Protein AF-A0A932SCD5-F1 (afdb_monomer_lite)

pLDDT: mean 91.84, std 8.93, range [51.0, 98.75]

Sequence (126 aa):
MSGNLYHDQTLFQAPNSKLPSDFTIAYNSLDTYTGPLGKGWTHTYNINITKESNNSLTLMKQDGKRVGFTSSGAAYYSDVKTGEHSTIIKNTDSTYTLTAKDGTVYTFNTKGKLTSIKDRNNNTTT

Structure (mmCIF, N/CA/C/O backbone):
data_AF-A0A932SCD5-F1
#
_entry.id   AF-A0A932SCD5-F1
#
loop_
_atom_site.group_PDB
_atom_site.id
_atom_site.type_symbol
_atom_site.label_atom_id
_atom_site.label_alt_id
_atom_site.label_comp_id
_atom_site.label_asym_id
_atom_site.label_entity_id
_atom_site.label_seq_id
_atom_site.pdbx_PDB_ins_code
_atom_site.Cartn_x
_atom_site.Cartn_y
_atom_site.Cartn_z
_atom_site.occupancy
_atom_site.B_iso_or_equiv
_atom_site.auth_seq_id
_atom_site.auth_comp_id
_atom_site.auth_asym_id
_atom_site.auth_atom_id
_atom_site.pdbx_PDB_model_num
ATOM 1 N N . MET A 1 1 ? 23.040 16.331 -11.872 1.00 51.00 1 MET A N 1
ATOM 2 C CA . MET A 1 1 ? 22.436 15.072 -12.366 1.00 51.00 1 MET A CA 1
ATOM 3 C C . MET A 1 1 ? 22.581 14.038 -11.262 1.00 51.00 1 MET A C 1
ATOM 5 O O . MET A 1 1 ? 23.688 13.882 -10.774 1.00 51.00 1 MET A O 1
ATOM 9 N N . SER A 1 2 ? 21.498 13.413 -10.800 1.00 69.06 2 SER A N 1
ATOM 10 C CA . SER A 1 2 ? 21.494 12.589 -9.576 1.00 69.06 2 SER A CA 1
ATOM 11 C C . SER A 1 2 ? 21.870 11.111 -9.775 1.00 69.06 2 SER A C 1
ATOM 13 O O . SER A 1 2 ? 21.706 10.330 -8.848 1.00 69.06 2 SER A O 1
ATOM 15 N N . GLY A 1 3 ? 22.377 10.709 -10.949 1.00 82.25 3 GLY A N 1
ATOM 16 C CA . GLY A 1 3 ? 22.930 9.362 -11.170 1.00 82.25 3 GLY A CA 1
ATOM 17 C C . GLY A 1 3 ? 21.957 8.195 -10.951 1.00 82.25 3 GLY A C 1
ATOM 18 O O . GLY A 1 3 ? 22.408 7.073 -10.758 1.00 82.25 3 GLY A O 1
ATOM 19 N N . ASN A 1 4 ? 20.642 8.441 -10.952 1.00 88.62 4 ASN A N 1
ATOM 20 C CA . ASN A 1 4 ? 19.657 7.395 -10.703 1.00 88.62 4 ASN A CA 1
ATOM 21 C C . ASN A 1 4 ? 19.449 6.512 -11.942 1.00 88.62 4 ASN A C 1
ATOM 23 O O . ASN A 1 4 ? 19.025 7.018 -12.982 1.00 88.62 4 ASN A O 1
ATOM 27 N N . LEU A 1 5 ? 19.681 5.205 -11.813 1.00 89.00 5 LEU A N 1
ATOM 28 C CA . LEU A 1 5 ? 19.259 4.204 -12.788 1.00 89.00 5 LEU A CA 1
ATOM 29 C C . LEU A 1 5 ? 17.877 3.670 -12.401 1.00 89.00 5 LEU A C 1
ATOM 31 O O . LEU A 1 5 ? 17.702 3.106 -11.319 1.00 89.00 5 LEU A O 1
ATOM 35 N N . TYR A 1 6 ? 16.924 3.820 -13.317 1.00 92.00 6 TYR A N 1
ATOM 36 C CA . TYR A 1 6 ? 15.592 3.233 -13.229 1.00 92.00 6 TYR A CA 1
ATOM 37 C C . TYR A 1 6 ? 15.379 2.272 -14.399 1.00 92.00 6 TYR A C 1
ATOM 39 O O . TYR A 1 6 ? 15.722 2.604 -15.535 1.00 92.00 6 TYR A O 1
ATOM 47 N N . HIS A 1 7 ? 14.833 1.093 -14.118 1.00 91.69 7 HIS A N 1
ATOM 48 C CA . HIS A 1 7 ? 14.511 0.087 -15.126 1.00 91.69 7 HIS A CA 1
ATOM 49 C C . HIS A 1 7 ? 13.255 -0.680 -14.720 1.00 91.69 7 HIS A C 1
ATOM 51 O O . HIS A 1 7 ? 13.129 -1.061 -13.561 1.00 91.69 7 HIS A O 1
ATOM 57 N N . ASP A 1 8 ? 12.366 -0.957 -15.664 1.00 92.75 8 ASP A N 1
ATOM 58 C CA . ASP A 1 8 ? 11.226 -1.843 -15.474 1.00 92.75 8 ASP A CA 1
ATOM 59 C C . ASP A 1 8 ? 11.126 -2.867 -16.610 1.00 92.75 8 ASP A C 1
ATOM 61 O O . ASP A 1 8 ? 11.562 -2.625 -17.738 1.00 92.75 8 ASP A O 1
ATOM 65 N N . GLN A 1 9 ? 10.593 -4.043 -16.282 1.00 92.38 9 GLN A N 1
ATOM 66 C CA . GLN A 1 9 ? 10.397 -5.136 -17.225 1.00 92.38 9 GLN A CA 1
ATOM 67 C C . GLN A 1 9 ? 9.106 -5.889 -16.905 1.00 92.38 9 GLN A C 1
ATOM 69 O O . GLN A 1 9 ? 8.948 -6.459 -15.822 1.00 92.38 9 GLN A O 1
ATOM 74 N N . THR A 1 10 ? 8.201 -5.955 -17.879 1.00 92.50 10 THR A N 1
ATOM 75 C CA . THR A 1 10 ? 7.026 -6.829 -17.822 1.00 92.50 10 THR A CA 1
ATOM 76 C C . THR A 1 10 ? 7.434 -8.266 -18.133 1.00 92.50 10 THR A C 1
ATOM 78 O O . THR A 1 10 ? 8.013 -8.542 -19.182 1.00 92.50 10 THR A O 1
ATOM 81 N N . LEU A 1 11 ? 7.142 -9.188 -17.215 1.00 89.06 11 LEU A N 1
ATOM 82 C CA . LEU A 1 11 ? 7.449 -10.613 -17.361 1.00 89.06 11 LEU A CA 1
ATOM 83 C C . LEU A 1 11 ? 6.267 -11.398 -17.926 1.00 89.06 11 LEU A C 1
ATOM 85 O O . LEU A 1 11 ? 6.455 -12.294 -18.744 1.00 89.06 11 LEU A O 1
ATOM 89 N N . PHE A 1 12 ? 5.052 -11.057 -17.496 1.00 84.00 12 PHE A N 1
ATOM 90 C CA . PHE A 1 12 ? 3.828 -11.735 -17.910 1.00 84.00 12 PHE A CA 1
ATOM 91 C C . PHE A 1 12 ? 2.713 -10.717 -18.097 1.00 84.00 12 PHE A C 1
ATOM 93 O O . PHE A 1 12 ? 2.583 -9.793 -17.297 1.00 84.00 12 PHE A O 1
ATOM 100 N N . GLN A 1 13 ? 1.899 -10.931 -19.125 1.00 82.31 13 GLN A N 1
ATOM 101 C CA . GLN A 1 13 ? 0.660 -10.199 -19.359 1.00 82.31 13 GLN A CA 1
ATOM 102 C C . GLN A 1 13 ? -0.484 -11.206 -19.371 1.00 82.31 13 GLN A C 1
ATOM 104 O O . GLN A 1 13 ? -0.379 -12.261 -20.002 1.00 82.31 13 GLN A O 1
ATOM 109 N N . ALA A 1 14 ? -1.574 -10.886 -18.686 1.00 70.94 14 ALA A N 1
ATOM 110 C CA . ALA A 1 14 ? -2.814 -11.642 -18.746 1.00 70.94 14 ALA A CA 1
ATOM 111 C C . ALA A 1 14 ? -3.802 -10.910 -19.674 1.00 70.94 14 ALA A C 1
ATOM 113 O O . ALA A 1 14 ? -4.453 -9.954 -19.234 1.00 70.94 14 ALA A O 1
ATOM 114 N N . PRO A 1 15 ? -3.937 -11.323 -20.951 1.00 66.75 15 PRO A N 1
ATOM 115 C CA . PRO A 1 15 ? -4.878 -10.685 -21.859 1.00 66.75 15 PRO A CA 1
ATOM 116 C C . PRO A 1 15 ? -6.297 -10.737 -21.279 1.00 66.75 15 PRO A C 1
ATOM 118 O O . PRO A 1 15 ? -6.747 -11.779 -20.806 1.00 66.75 15 PRO A O 1
ATOM 121 N N . ASN A 1 16 ? -7.005 -9.607 -21.335 1.00 66.38 16 ASN A N 1
ATOM 122 C CA . ASN A 1 16 ? -8.373 -9.429 -20.826 1.00 66.38 16 ASN A CA 1
ATOM 123 C C . ASN A 1 16 ? -8.548 -9.518 -19.292 1.00 66.38 16 ASN A C 1
ATOM 125 O O . ASN A 1 16 ? -9.682 -9.661 -18.825 1.00 66.38 16 ASN A O 1
ATOM 129 N N . SER A 1 17 ? -7.481 -9.407 -18.489 1.00 64.38 17 SER A N 1
ATOM 130 C CA . SER A 1 17 ? -7.627 -9.306 -17.028 1.00 64.38 17 SER A CA 1
ATOM 131 C C . SER A 1 17 ? -8.156 -7.926 -16.609 1.00 64.38 17 SER A C 1
ATOM 133 O O . SER A 1 17 ? -7.670 -6.891 -17.056 1.00 64.38 17 SER A O 1
ATOM 135 N N . LYS A 1 18 ? -9.173 -7.917 -15.736 1.00 65.50 18 LYS A N 1
ATOM 136 C CA . LYS A 1 18 ? -9.818 -6.703 -15.188 1.00 65.50 18 LYS A CA 1
ATOM 137 C C . LYS A 1 18 ? -9.122 -6.136 -13.940 1.00 65.50 18 LYS A C 1
ATOM 139 O O . LYS A 1 18 ? -9.465 -5.052 -13.484 1.00 65.50 18 LYS A O 1
ATOM 144 N N . LEU A 1 19 ? -8.163 -6.876 -13.393 1.00 66.62 19 LEU A N 1
ATOM 145 C CA . LEU A 1 19 ? -7.273 -6.507 -12.284 1.00 66.62 19 LEU A CA 1
ATOM 146 C C . LEU A 1 19 ? -5.831 -6.445 -12.810 1.00 66.62 19 LEU A C 1
ATOM 148 O O . LEU A 1 19 ? -5.649 -6.942 -13.925 1.00 66.62 19 LEU A O 1
ATOM 152 N N . PRO A 1 20 ? -4.838 -5.862 -12.084 1.00 62.28 20 PRO A N 1
ATOM 153 C CA . PRO A 1 20 ? -3.495 -5.600 -12.614 1.00 62.28 20 PRO A CA 1
ATOM 154 C C . PRO A 1 20 ? -2.986 -6.781 -13.442 1.00 62.28 20 PRO A C 1
ATOM 156 O O . PRO A 1 20 ? -2.624 -7.825 -12.910 1.00 62.28 20 PRO A O 1
ATOM 159 N N . SER A 1 21 ? -3.074 -6.657 -14.764 1.00 65.69 21 SER A N 1
ATOM 160 C CA . SER A 1 21 ? -2.955 -7.804 -15.667 1.00 65.69 21 SER A CA 1
ATOM 161 C C . SER A 1 21 ? -1.505 -8.204 -15.875 1.00 65.69 21 SER A C 1
ATOM 163 O O . SER A 1 21 ? -1.218 -9.324 -16.294 1.00 65.69 21 SER A O 1
ATOM 165 N N . ASP A 1 22 ? -0.606 -7.277 -15.553 1.00 83.25 22 ASP A N 1
ATOM 166 C CA . ASP A 1 22 ? 0.785 -7.333 -15.934 1.00 83.25 22 ASP A CA 1
ATOM 167 C C . ASP A 1 22 ? 1.647 -7.478 -14.686 1.00 83.25 22 ASP A C 1
ATOM 169 O O . ASP A 1 22 ? 1.626 -6.660 -13.756 1.00 83.25 22 ASP A O 1
ATOM 173 N N . PHE A 1 23 ? 2.433 -8.548 -14.671 1.00 88.75 23 PHE A N 1
ATOM 174 C CA . PHE A 1 23 ? 3.482 -8.717 -13.687 1.00 88.75 23 PHE A CA 1
ATOM 175 C C . PHE A 1 23 ? 4.737 -8.017 -14.203 1.00 88.75 23 PHE A C 1
ATOM 177 O O . PHE A 1 23 ? 5.421 -8.521 -15.094 1.00 88.75 23 PHE A O 1
ATOM 184 N N . THR A 1 24 ? 5.039 -6.863 -13.621 1.00 92.31 24 THR A N 1
ATOM 185 C CA . THR A 1 24 ? 6.216 -6.054 -13.924 1.00 92.31 24 THR A CA 1
ATOM 186 C C . THR A 1 24 ? 7.134 -6.052 -12.715 1.00 92.31 24 THR A C 1
ATOM 188 O O . THR A 1 24 ? 6.672 -5.908 -11.581 1.00 92.31 24 THR A O 1
ATOM 191 N N . ILE A 1 25 ? 8.432 -6.216 -12.959 1.00 94.44 25 ILE A N 1
ATOM 192 C CA . ILE A 1 25 ? 9.489 -5.952 -11.981 1.00 94.44 25 ILE A CA 1
ATOM 193 C C . ILE A 1 25 ? 10.084 -4.576 -12.263 1.00 94.44 25 ILE A C 1
ATOM 195 O O . ILE A 1 25 ? 10.201 -4.183 -13.421 1.00 94.44 25 ILE A O 1
ATOM 199 N N . ALA A 1 26 ? 10.464 -3.847 -11.219 1.00 94.31 26 ALA A N 1
ATOM 200 C CA . ALA A 1 26 ? 11.101 -2.542 -11.356 1.00 94.31 26 ALA A CA 1
ATOM 201 C C . ALA A 1 26 ? 12.314 -2.431 -10.432 1.00 94.31 26 ALA A C 1
ATOM 203 O O . ALA A 1 26 ? 12.266 -2.887 -9.288 1.00 94.31 26 ALA A O 1
ATOM 204 N N . TYR A 1 27 ? 13.375 -1.809 -10.937 1.00 93.88 27 TYR A N 1
ATOM 205 C CA . TYR A 1 27 ? 14.618 -1.507 -10.247 1.00 93.88 27 TYR A CA 1
ATOM 206 C C . TYR A 1 27 ? 14.848 0.001 -10.169 1.00 93.88 27 TYR A C 1
ATOM 208 O O . TYR A 1 27 ? 14.718 0.720 -11.161 1.00 93.88 27 TYR A O 1
ATOM 216 N N . ASN A 1 28 ? 15.258 0.470 -8.995 1.00 93.25 28 ASN A N 1
ATOM 217 C CA . ASN A 1 28 ? 15.710 1.834 -8.767 1.00 93.25 28 ASN A CA 1
ATOM 218 C C . ASN A 1 28 ? 17.002 1.800 -7.940 1.00 93.25 28 ASN A C 1
ATOM 220 O O . ASN A 1 28 ? 16.990 1.386 -6.781 1.00 93.25 28 ASN A O 1
ATOM 224 N N . SER A 1 29 ? 18.115 2.264 -8.518 1.00 93.06 29 SER A N 1
ATOM 225 C CA . SER A 1 29 ? 19.434 2.193 -7.870 1.00 93.06 29 SER A CA 1
ATOM 226 C C . SER A 1 29 ? 19.559 3.024 -6.592 1.00 93.06 29 SER A C 1
ATOM 228 O O . SER A 1 29 ? 20.432 2.751 -5.769 1.00 93.06 29 SER A O 1
ATOM 230 N N . LEU A 1 30 ? 18.718 4.050 -6.431 1.00 92.81 30 LEU A N 1
ATOM 231 C CA . LEU A 1 30 ? 18.686 4.881 -5.228 1.00 92.81 30 LEU A CA 1
ATOM 232 C C . LEU A 1 30 ? 17.698 4.364 -4.176 1.00 92.81 30 LEU A C 1
ATOM 234 O O . LEU A 1 30 ? 17.692 4.873 -3.055 1.00 92.81 30 LEU A O 1
ATOM 238 N N . ASP A 1 31 ? 16.871 3.371 -4.505 1.00 92.38 31 ASP A N 1
ATOM 239 C CA . ASP A 1 31 ? 15.946 2.792 -3.542 1.00 92.38 31 ASP A CA 1
ATOM 240 C C . ASP A 1 31 ? 16.687 1.836 -2.592 1.00 92.38 31 ASP A C 1
ATOM 242 O O . ASP A 1 31 ? 17.345 0.872 -2.990 1.00 92.38 31 ASP A O 1
ATOM 246 N N . THR A 1 32 ? 16.601 2.125 -1.295 1.00 92.88 32 THR A N 1
ATOM 247 C CA . THR A 1 32 ? 17.239 1.340 -0.234 1.00 92.88 32 THR A CA 1
ATOM 248 C C . THR A 1 32 ? 16.361 0.200 0.270 1.00 92.88 32 THR A C 1
ATOM 250 O O . THR A 1 32 ? 16.845 -0.652 1.022 1.00 92.88 32 THR A O 1
ATOM 253 N N . TYR A 1 33 ? 15.097 0.147 -0.151 1.00 93.38 33 TYR A N 1
ATOM 254 C CA . TYR A 1 33 ? 14.184 -0.929 0.197 1.00 93.38 33 TYR A CA 1
ATOM 255 C C . TYR A 1 33 ? 14.715 -2.282 -0.275 1.00 93.38 33 TYR A C 1
ATOM 257 O O . TYR A 1 33 ? 15.166 -2.442 -1.409 1.00 93.38 33 TYR A O 1
ATOM 265 N N . THR A 1 34 ? 14.653 -3.266 0.620 1.00 94.75 34 THR A N 1
ATOM 266 C CA . THR A 1 34 ? 15.004 -4.657 0.334 1.00 94.75 34 THR A CA 1
ATOM 267 C C . THR A 1 34 ? 13.745 -5.497 0.451 1.00 94.75 34 THR A C 1
ATOM 269 O O . THR A 1 34 ? 13.252 -5.746 1.551 1.00 94.75 34 THR A O 1
ATOM 272 N N . GLY A 1 35 ? 13.204 -5.876 -0.705 1.00 92.38 35 GLY A N 1
ATOM 273 C CA . GLY A 1 35 ? 11.979 -6.654 -0.822 1.00 92.38 35 GLY A CA 1
ATOM 274 C C . GLY A 1 35 ? 12.227 -8.115 -1.195 1.00 92.38 35 GLY A C 1
ATOM 275 O O . GLY A 1 35 ? 13.363 -8.590 -1.150 1.00 92.38 35 GLY A O 1
ATOM 276 N N . PRO A 1 36 ? 11.172 -8.828 -1.625 1.00 93.44 36 PRO A N 1
ATOM 277 C CA . PRO A 1 36 ? 11.255 -10.230 -2.041 1.00 93.44 36 PRO A CA 1
ATOM 278 C C . PRO A 1 36 ? 12.252 -10.501 -3.177 1.00 93.44 36 PRO A C 1
ATOM 280 O O . PRO A 1 36 ? 12.782 -11.601 -3.269 1.00 93.44 36 PRO A O 1
ATOM 283 N N . LEU A 1 37 ? 12.507 -9.503 -4.028 1.00 94.94 37 LEU A N 1
ATOM 284 C CA . LEU A 1 37 ? 13.411 -9.598 -5.180 1.00 94.94 37 LEU A CA 1
ATOM 285 C C . LEU A 1 37 ? 14.808 -9.010 -4.906 1.00 94.94 37 LEU A C 1
ATOM 287 O O . LEU A 1 37 ? 15.633 -8.930 -5.811 1.00 94.94 37 LEU A O 1
ATOM 291 N N . GLY A 1 38 ? 15.086 -8.597 -3.666 1.00 96.00 38 GLY A N 1
ATOM 292 C CA . GLY A 1 38 ? 16.350 -7.974 -3.274 1.00 96.00 38 GLY A CA 1
ATOM 293 C C . GLY A 1 38 ? 16.296 -6.448 -3.193 1.00 96.00 38 GLY A C 1
ATOM 294 O O . GLY A 1 38 ? 15.236 -5.823 -3.281 1.00 96.00 38 GLY A O 1
ATOM 295 N N . LYS A 1 39 ? 17.461 -5.842 -2.942 1.00 96.06 39 LYS A N 1
ATOM 296 C CA . LYS A 1 39 ? 17.600 -4.394 -2.745 1.00 96.06 39 LYS A CA 1
ATOM 297 C C . LYS A 1 39 ? 17.342 -3.631 -4.042 1.00 96.06 39 LYS A C 1
ATOM 299 O O . LYS A 1 39 ? 17.894 -3.982 -5.081 1.00 96.06 39 LYS A O 1
ATOM 304 N N . GLY A 1 40 ? 16.541 -2.573 -3.955 1.00 94.31 40 GLY A N 1
ATOM 305 C CA . GLY A 1 40 ? 16.214 -1.699 -5.080 1.00 94.31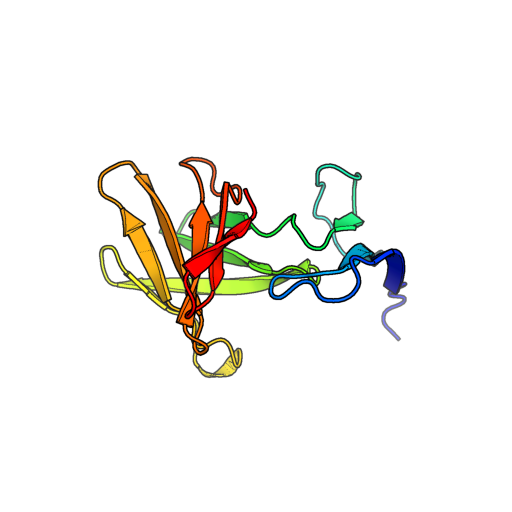 40 GLY A CA 1
ATOM 306 C C . GLY A 1 40 ? 15.199 -2.292 -6.056 1.00 94.31 40 GLY A C 1
ATOM 307 O O . GLY A 1 40 ? 14.790 -1.591 -6.975 1.00 94.31 40 GLY A O 1
ATOM 308 N N . TRP A 1 41 ? 14.773 -3.545 -5.853 1.00 95.50 41 TRP A N 1
ATOM 309 C CA . TRP A 1 41 ? 13.797 -4.234 -6.692 1.00 95.50 41 TRP A CA 1
ATOM 310 C C . TRP A 1 41 ? 12.410 -4.288 -6.045 1.00 95.50 41 TRP A C 1
ATOM 312 O O . TRP A 1 41 ? 12.258 -4.496 -4.838 1.00 95.50 41 TRP A O 1
ATOM 322 N N . THR A 1 42 ? 11.377 -4.176 -6.875 1.00 95.81 42 THR A N 1
ATOM 323 C CA . THR A 1 42 ? 9.974 -4.396 -6.510 1.00 95.81 42 THR A CA 1
ATOM 324 C C . THR A 1 42 ? 9.212 -5.064 -7.659 1.00 95.81 42 THR A C 1
ATOM 326 O O . THR A 1 42 ? 9.767 -5.267 -8.738 1.00 95.81 42 THR A O 1
ATOM 329 N N . HIS A 1 43 ? 7.949 -5.424 -7.433 1.00 94.75 43 HIS A N 1
ATOM 330 C CA . HIS A 1 43 ? 7.048 -5.934 -8.467 1.00 94.75 43 HIS A CA 1
ATOM 331 C C . HIS A 1 43 ? 5.614 -5.416 -8.275 1.00 94.75 43 HIS A C 1
ATOM 333 O O . HIS A 1 43 ? 5.278 -4.968 -7.176 1.00 94.75 43 HIS A O 1
ATOM 339 N N . THR A 1 44 ? 4.759 -5.536 -9.302 1.00 92.88 44 THR A N 1
ATOM 340 C CA . THR A 1 44 ? 3.373 -5.005 -9.332 1.00 92.88 44 THR A CA 1
ATOM 341 C C . THR A 1 44 ? 2.566 -5.303 -8.060 1.00 92.88 44 THR A C 1
ATOM 343 O O . THR A 1 44 ? 1.831 -4.457 -7.562 1.00 92.88 44 THR A O 1
ATOM 346 N N . TYR A 1 45 ? 2.724 -6.506 -7.507 1.00 93.50 45 TYR A N 1
ATOM 347 C CA . TYR A 1 45 ? 1.973 -6.990 -6.341 1.00 93.50 45 TYR A CA 1
ATOM 348 C C . TYR A 1 45 ? 2.661 -6.762 -4.994 1.00 93.50 45 TYR A C 1
ATOM 350 O O . TYR A 1 45 ? 2.097 -7.099 -3.956 1.00 93.50 45 TYR A O 1
ATOM 358 N N . ASN A 1 46 ? 3.853 -6.165 -4.967 1.00 95.56 46 ASN A N 1
ATOM 359 C CA . ASN A 1 46 ? 4.560 -5.864 -3.722 1.00 95.56 46 ASN A CA 1
ATOM 360 C C . ASN A 1 46 ? 3.986 -4.627 -3.006 1.00 95.56 46 ASN A C 1
ATOM 362 O O . ASN A 1 46 ? 4.701 -3.924 -2.296 1.00 95.56 46 ASN A O 1
ATOM 366 N N . ILE A 1 47 ? 2.697 -4.339 -3.194 1.00 96.62 47 ILE A N 1
ATOM 367 C CA . ILE A 1 47 ? 1.997 -3.256 -2.511 1.00 96.62 47 ILE A CA 1
ATOM 368 C C . ILE A 1 47 ? 1.984 -3.594 -1.021 1.00 96.62 47 ILE A C 1
ATOM 370 O O . ILE A 1 47 ? 1.578 -4.687 -0.623 1.00 96.62 47 ILE A O 1
ATOM 374 N N . ASN A 1 48 ? 2.455 -2.683 -0.179 1.00 98.00 48 ASN A N 1
ATOM 375 C CA . ASN A 1 48 ? 2.503 -2.933 1.257 1.00 98.00 48 ASN A CA 1
ATOM 376 C C . ASN A 1 48 ? 2.339 -1.658 2.072 1.00 98.00 48 ASN A C 1
ATOM 378 O O . ASN A 1 48 ? 2.552 -0.547 1.587 1.00 98.00 48 ASN A O 1
ATOM 382 N N . ILE A 1 49 ? 1.950 -1.857 3.325 1.00 98.38 49 ILE A N 1
ATOM 383 C CA . ILE A 1 49 ? 1.827 -0.821 4.336 1.00 98.38 49 ILE A CA 1
ATOM 384 C C . ILE A 1 49 ? 2.927 -1.039 5.370 1.00 98.38 49 ILE A C 1
ATOM 386 O O . ILE A 1 49 ? 3.021 -2.102 5.981 1.00 98.38 49 ILE A O 1
ATOM 390 N N . THR A 1 50 ? 3.725 -0.006 5.605 1.00 97.75 50 THR A N 1
ATOM 391 C CA . THR A 1 50 ? 4.667 0.054 6.724 1.00 97.75 50 THR A CA 1
ATOM 392 C C . THR A 1 50 ? 4.115 0.994 7.787 1.00 97.75 50 THR A C 1
ATOM 394 O O . THR A 1 50 ? 3.668 2.096 7.473 1.00 97.75 50 THR A O 1
ATOM 397 N N . LYS A 1 51 ? 4.110 0.554 9.049 1.00 96.81 51 LYS A N 1
ATOM 398 C CA . LYS A 1 51 ? 3.747 1.406 10.185 1.00 96.81 51 LYS A CA 1
ATOM 399 C C . LYS A 1 51 ? 4.986 2.138 10.691 1.00 96.81 51 LYS A C 1
ATOM 401 O O . LYS A 1 51 ? 5.970 1.494 11.043 1.00 96.81 51 LYS A O 1
ATOM 406 N N . GLU A 1 52 ? 4.888 3.456 10.793 1.00 96.44 52 GLU A N 1
ATOM 407 C CA . GLU A 1 52 ? 5.959 4.323 11.279 1.00 96.44 52 GLU A CA 1
ATOM 408 C C . GLU A 1 52 ? 5.885 4.533 12.803 1.00 96.44 52 GLU A C 1
ATOM 410 O O . GLU A 1 52 ? 4.851 4.313 13.449 1.00 96.44 52 GLU A O 1
ATOM 415 N N . SER A 1 53 ? 6.990 4.992 13.397 1.00 94.94 53 SER A N 1
ATOM 416 C CA . SER A 1 53 ? 7.115 5.210 14.849 1.00 94.94 53 SER A CA 1
ATOM 417 C C . SER A 1 53 ? 6.173 6.291 15.395 1.00 94.94 53 SER A C 1
ATOM 419 O O . SER A 1 53 ? 5.705 6.189 16.526 1.00 94.94 53 SER A O 1
ATOM 421 N N . ASN A 1 54 ? 5.836 7.290 14.580 1.00 94.56 54 ASN A N 1
ATOM 422 C CA . ASN A 1 54 ? 4.895 8.376 14.883 1.00 94.56 54 ASN A CA 1
ATOM 423 C C . ASN A 1 54 ? 3.417 7.991 14.645 1.00 94.56 54 ASN A C 1
ATOM 425 O O . ASN A 1 54 ? 2.557 8.868 14.593 1.00 94.56 54 ASN A O 1
ATOM 429 N N . ASN A 1 55 ? 3.124 6.699 14.461 1.00 93.62 55 ASN A N 1
ATOM 430 C CA . ASN A 1 55 ? 1.801 6.168 14.135 1.00 93.62 55 ASN A CA 1
ATOM 431 C C . ASN A 1 55 ? 1.255 6.568 12.749 1.00 93.62 55 ASN A C 1
ATOM 433 O O . ASN A 1 55 ? 0.097 6.266 12.474 1.00 93.62 55 ASN A O 1
ATOM 437 N N . SER A 1 56 ? 2.048 7.176 11.858 1.00 97.06 56 SER A N 1
ATOM 438 C CA . SER A 1 56 ? 1.682 7.286 10.439 1.00 97.06 56 SER A CA 1
ATOM 439 C C . SER A 1 56 ? 1.875 5.951 9.713 1.00 97.06 56 SER A C 1
ATOM 441 O O . SER A 1 56 ? 2.519 5.029 10.222 1.00 97.06 56 SER A O 1
ATOM 443 N N . LEU A 1 57 ? 1.315 5.845 8.511 1.00 98.19 57 LEU A N 1
ATOM 444 C CA . LEU A 1 57 ? 1.547 4.719 7.611 1.00 98.19 57 LEU A CA 1
ATOM 445 C C . LEU A 1 57 ? 2.276 5.192 6.357 1.00 98.19 57 LEU A C 1
ATOM 447 O O . LEU A 1 57 ? 2.012 6.285 5.861 1.00 98.19 57 LEU A O 1
ATOM 451 N N . THR A 1 58 ? 3.128 4.336 5.812 1.00 98.00 58 THR A N 1
ATOM 452 C CA . THR A 1 58 ? 3.689 4.486 4.471 1.00 98.00 58 THR A CA 1
ATOM 453 C C . THR A 1 58 ? 3.122 3.387 3.587 1.00 98.00 58 THR A C 1
ATOM 455 O O . THR A 1 58 ? 3.349 2.205 3.841 1.00 98.00 58 THR A O 1
ATOM 458 N N . LEU A 1 59 ? 2.390 3.767 2.543 1.00 98.00 59 LEU A N 1
ATOM 459 C CA . LEU A 1 59 ? 1.958 2.865 1.481 1.00 98.00 59 LEU A CA 1
ATOM 460 C C . LEU A 1 59 ? 3.031 2.831 0.394 1.00 98.00 59 LEU A C 1
ATOM 462 O O . LEU A 1 59 ? 3.343 3.869 -0.188 1.00 98.00 59 LEU A O 1
ATOM 466 N N . MET A 1 60 ? 3.542 1.649 0.070 1.00 96.50 60 MET A N 1
ATOM 467 C CA . MET A 1 60 ? 4.269 1.417 -1.174 1.00 96.50 60 MET A CA 1
ATOM 468 C C . MET A 1 60 ? 3.288 0.906 -2.230 1.00 96.50 60 MET A C 1
ATOM 470 O O . MET A 1 60 ? 2.605 -0.090 -1.998 1.00 96.50 60 MET A O 1
ATOM 474 N N . LYS A 1 61 ? 3.200 1.590 -3.372 1.00 93.69 61 LYS A N 1
ATOM 475 C CA . LYS A 1 61 ? 2.329 1.207 -4.491 1.00 93.69 61 LYS A CA 1
ATOM 476 C C . LYS A 1 61 ? 3.027 0.235 -5.453 1.00 93.69 61 LYS A C 1
ATOM 478 O O . LYS A 1 61 ? 4.214 -0.048 -5.314 1.00 93.69 61 LYS A O 1
ATOM 483 N N . GLN A 1 62 ? 2.287 -0.230 -6.462 1.00 90.62 62 GLN A N 1
ATOM 484 C CA . GLN A 1 62 ? 2.750 -1.187 -7.480 1.00 90.62 62 GLN A CA 1
ATOM 485 C C . GLN A 1 62 ? 4.015 -0.754 -8.242 1.00 90.62 62 GLN A C 1
ATOM 487 O O . GLN A 1 62 ? 4.807 -1.590 -8.657 1.00 90.62 62 GLN A O 1
ATOM 492 N N . ASP A 1 63 ? 4.212 0.555 -8.402 1.00 84.56 63 ASP A N 1
ATOM 493 C CA . ASP A 1 63 ? 5.346 1.182 -9.093 1.00 84.56 63 ASP A CA 1
ATOM 494 C C . ASP A 1 63 ? 6.545 1.447 -8.158 1.00 84.56 63 ASP A C 1
ATOM 496 O O . ASP A 1 63 ? 7.547 2.031 -8.568 1.00 84.56 63 ASP A O 1
ATOM 500 N N . GLY A 1 64 ? 6.440 1.056 -6.884 1.00 89.69 64 GLY A N 1
ATOM 501 C CA . GLY A 1 64 ? 7.426 1.350 -5.845 1.00 89.69 64 GLY A CA 1
ATOM 502 C C . GLY A 1 64 ? 7.318 2.757 -5.246 1.00 89.69 64 GLY A C 1
ATOM 503 O O . GLY A 1 64 ? 8.037 3.059 -4.290 1.00 89.69 64 GLY A O 1
ATOM 504 N N . LYS A 1 65 ? 6.414 3.624 -5.731 1.00 90.81 65 LYS A N 1
ATOM 505 C CA . LYS A 1 65 ? 6.189 4.949 -5.132 1.00 90.81 65 LYS A CA 1
ATOM 506 C C . LYS A 1 65 ? 5.684 4.785 -3.701 1.00 90.81 65 LYS A C 1
ATOM 508 O O . LYS A 1 65 ? 4.778 3.995 -3.435 1.00 90.81 65 LYS A O 1
ATOM 513 N N . ARG A 1 66 ? 6.243 5.584 -2.793 1.00 94.88 66 ARG A N 1
ATOM 514 C CA . ARG A 1 66 ? 5.851 5.626 -1.381 1.00 94.88 66 ARG A CA 1
ATOM 515 C C . ARG A 1 66 ? 5.011 6.863 -1.098 1.00 94.88 66 ARG A C 1
ATOM 517 O O . ARG A 1 66 ? 5.365 7.962 -1.524 1.00 94.88 66 ARG A O 1
ATOM 524 N N . VAL A 1 67 ? 3.897 6.676 -0.399 1.00 97.19 67 VAL A N 1
ATOM 525 C CA . VAL A 1 67 ? 2.977 7.745 0.007 1.00 97.19 67 VAL A CA 1
ATOM 526 C C . VAL A 1 67 ? 2.727 7.639 1.506 1.00 97.19 67 VAL A C 1
ATOM 528 O O . VAL A 1 67 ? 2.382 6.569 2.002 1.00 97.19 67 VAL A O 1
ATOM 531 N N . GLY A 1 68 ? 2.913 8.748 2.219 1.00 97.81 68 GLY A N 1
ATOM 532 C CA . GLY A 1 68 ? 2.631 8.838 3.649 1.00 97.81 68 GLY A CA 1
ATOM 533 C C . GLY A 1 68 ? 1.153 9.111 3.927 1.00 97.81 68 GLY A C 1
ATOM 534 O O . GLY A 1 68 ? 0.511 9.873 3.202 1.00 97.81 68 GLY A O 1
ATOM 535 N N . PHE A 1 69 ? 0.639 8.512 4.996 1.00 98.38 69 PHE A N 1
ATOM 536 C CA . PHE A 1 69 ? -0.722 8.674 5.490 1.00 98.38 69 PHE A CA 1
ATOM 537 C C . PHE A 1 69 ? -0.714 9.001 6.982 1.00 98.38 69 PHE A C 1
ATOM 539 O O . PHE A 1 69 ? -0.157 8.260 7.796 1.00 98.38 69 PHE A O 1
ATOM 546 N N . THR A 1 70 ? -1.393 10.079 7.353 1.00 97.94 70 THR A N 1
ATOM 547 C CA . THR A 1 70 ? -1.518 10.530 8.741 1.00 97.94 70 THR A CA 1
ATOM 548 C C . THR A 1 70 ? -2.754 9.912 9.384 1.00 97.94 70 THR A C 1
ATOM 550 O O . THR A 1 70 ? -3.808 9.813 8.755 1.00 97.94 70 THR A O 1
ATOM 553 N N . SER A 1 71 ? -2.635 9.498 10.646 1.00 96.62 71 SER A N 1
ATOM 554 C CA . SER A 1 71 ? -3.740 8.898 11.395 1.00 96.62 71 SER A CA 1
ATOM 555 C C . SER A 1 71 ? -4.791 9.928 11.817 1.00 96.62 71 SER A C 1
ATOM 557 O O . SER A 1 71 ? -4.454 10.992 12.335 1.00 96.62 71 SER A O 1
ATOM 559 N N . SER A 1 72 ? -6.057 9.543 11.717 1.00 96.00 72 SER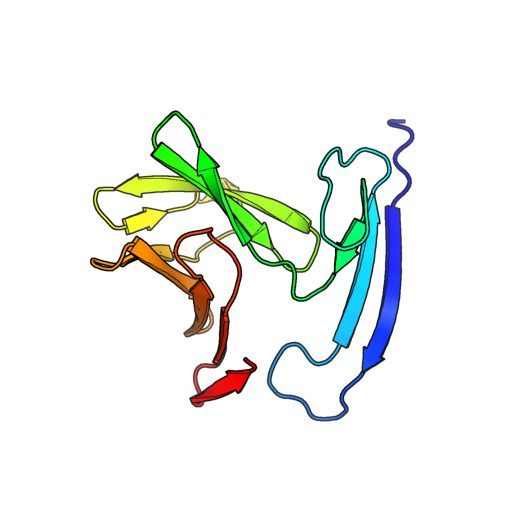 A N 1
ATOM 560 C CA . SER A 1 72 ? -7.230 10.186 12.307 1.00 96.00 72 SER A CA 1
ATOM 561 C C . SER A 1 72 ? -8.080 9.091 12.972 1.00 96.00 72 SER A C 1
ATOM 563 O O . SER A 1 72 ? -9.047 8.572 12.413 1.00 96.00 72 SER A O 1
ATOM 565 N N . GLY A 1 73 ? -7.636 8.638 14.149 1.00 92.81 73 GLY A N 1
ATOM 566 C CA . GLY A 1 73 ? -8.197 7.457 14.811 1.00 92.81 73 GLY A CA 1
ATOM 567 C C . GLY A 1 73 ? -7.835 6.159 14.079 1.00 92.81 73 GLY A C 1
ATOM 568 O O . GLY A 1 73 ? -6.657 5.866 13.886 1.00 92.81 73 GLY A O 1
ATOM 569 N N . ALA A 1 74 ? -8.846 5.375 13.692 1.00 94.25 74 ALA A N 1
ATOM 570 C CA . ALA A 1 74 ? -8.667 4.144 12.912 1.00 94.25 74 ALA A CA 1
ATOM 571 C C . ALA A 1 74 ? -8.518 4.393 11.398 1.00 94.25 74 ALA A C 1
ATOM 573 O O . ALA A 1 74 ? -8.113 3.488 10.667 1.00 94.25 74 ALA A O 1
ATOM 574 N N . ALA A 1 75 ? -8.849 5.600 10.932 1.00 97.88 75 ALA A N 1
ATOM 575 C CA . ALA A 1 75 ? -8.715 6.002 9.540 1.00 97.88 75 ALA A CA 1
ATOM 576 C C . ALA A 1 75 ? -7.393 6.739 9.304 1.00 97.88 75 ALA A C 1
ATOM 578 O O . ALA A 1 75 ? -6.858 7.393 10.198 1.00 97.88 75 ALA A O 1
ATOM 579 N N . TYR A 1 76 ? -6.881 6.648 8.086 1.00 98.44 76 TYR A N 1
ATOM 580 C CA . TYR A 1 76 ? -5.612 7.221 7.671 1.00 98.44 76 TYR A CA 1
ATOM 581 C C . TYR A 1 76 ? -5.773 7.883 6.307 1.00 98.44 76 TYR A C 1
ATOM 583 O O . TYR A 1 76 ? -6.347 7.291 5.388 1.00 98.44 76 TYR A O 1
ATOM 591 N N . TYR A 1 77 ? -5.220 9.088 6.175 1.00 97.69 77 TYR A N 1
ATOM 592 C CA . TYR A 1 77 ? -5.377 9.932 4.991 1.00 97.69 77 TYR A CA 1
ATOM 593 C C . TYR A 1 77 ? -4.027 10.436 4.492 1.00 97.69 77 TYR A C 1
ATOM 595 O O . TYR A 1 77 ? -3.177 10.845 5.286 1.00 97.69 77 TYR A O 1
ATOM 603 N N . SER A 1 78 ? -3.835 10.420 3.178 1.00 96.31 78 SER A N 1
ATOM 604 C CA . SER A 1 78 ? -2.697 11.050 2.515 1.00 96.31 78 SER A CA 1
ATOM 605 C C . SER A 1 78 ? -2.848 12.573 2.476 1.00 96.31 78 SE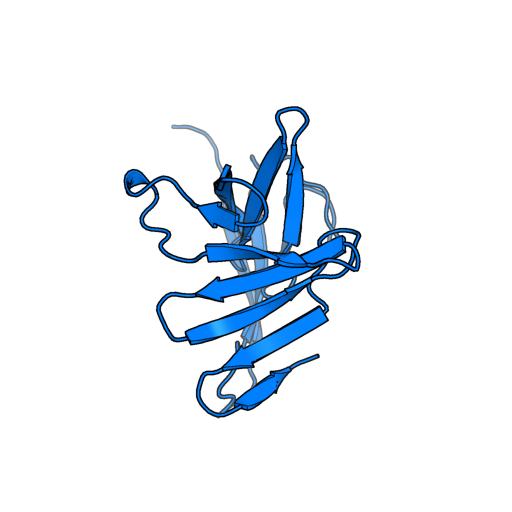R A C 1
ATOM 607 O O . SER A 1 78 ? -3.957 13.109 2.475 1.00 96.31 78 SER A O 1
ATOM 609 N N . ASP A 1 79 ? -1.724 13.292 2.409 1.00 92.69 79 ASP A N 1
ATOM 610 C CA . ASP A 1 79 ? -1.754 14.728 2.111 1.00 92.69 79 ASP A CA 1
ATOM 611 C C . ASP A 1 79 ? -2.261 14.935 0.674 1.00 92.69 79 ASP A C 1
ATOM 613 O O . ASP A 1 79 ? -1.779 14.291 -0.264 1.00 92.69 79 ASP A O 1
ATOM 617 N N . VAL A 1 80 ? -3.209 15.856 0.486 1.00 85.88 80 VAL A N 1
ATOM 618 C CA . VAL A 1 80 ? -3.804 16.184 -0.821 1.00 85.88 80 VAL A CA 1
ATOM 619 C C . VAL A 1 80 ? -2.763 16.542 -1.890 1.00 85.88 80 VAL A C 1
ATOM 621 O O . VAL A 1 80 ? -2.976 16.280 -3.073 1.00 85.88 80 VAL A O 1
ATOM 624 N N . LYS A 1 81 ? -1.602 17.078 -1.493 1.00 90.75 81 LYS A N 1
ATOM 625 C CA . LYS A 1 81 ? -0.48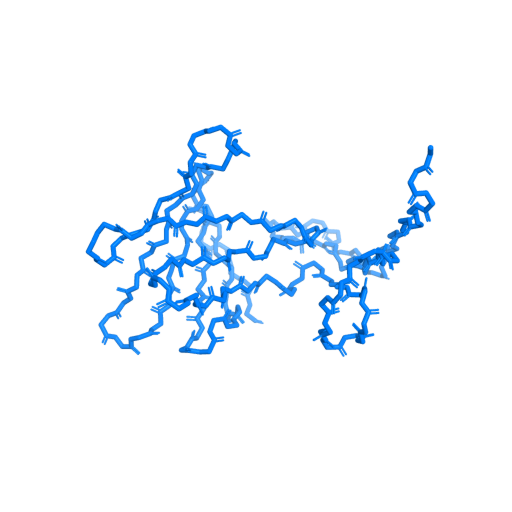8 17.437 -2.386 1.00 90.75 81 LYS A CA 1
ATOM 626 C C . LYS A 1 81 ? 0.191 16.222 -3.016 1.00 90.75 81 LYS A C 1
ATOM 628 O O . LYS A 1 81 ? 0.889 16.366 -4.015 1.00 90.75 81 LYS A O 1
ATOM 633 N N . THR A 1 82 ? 0.007 15.027 -2.454 1.00 90.06 82 THR A N 1
ATOM 634 C CA . THR A 1 82 ? 0.583 13.786 -2.999 1.00 90.06 82 THR A CA 1
ATOM 635 C C . THR A 1 82 ? -0.135 13.302 -4.264 1.00 90.06 82 THR A C 1
ATOM 637 O O . THR A 1 82 ? 0.412 12.457 -4.983 1.00 90.06 82 THR A O 1
ATOM 640 N N . GLY A 1 83 ? -1.347 13.818 -4.524 1.00 91.25 83 GLY A N 1
ATOM 641 C CA . GLY A 1 83 ? -2.268 13.332 -5.556 1.00 91.25 83 GLY A CA 1
ATOM 642 C C . GLY A 1 83 ? -2.912 11.981 -5.221 1.00 91.25 83 GLY A C 1
ATOM 643 O O . GLY A 1 83 ? -3.675 11.450 -6.025 1.00 91.25 83 GLY A O 1
ATOM 644 N N . GLU A 1 84 ? -2.599 11.412 -4.054 1.00 94.62 84 GLU A N 1
ATOM 645 C CA . GLU A 1 84 ? -3.226 10.202 -3.541 1.00 94.62 84 GLU A CA 1
ATOM 646 C C . GLU A 1 84 ? -4.509 10.576 -2.794 1.00 94.62 84 GLU A C 1
ATOM 648 O O . GLU A 1 84 ? -4.503 11.463 -1.939 1.00 94.62 84 GLU A O 1
ATOM 653 N N . HIS A 1 85 ? -5.606 9.901 -3.133 1.00 94.62 85 HIS A N 1
ATOM 654 C CA . HIS A 1 85 ? -6.946 10.160 -2.592 1.00 94.62 85 HIS A CA 1
ATOM 655 C C . HIS A 1 85 ? -7.589 8.903 -1.997 1.00 94.62 85 HIS A C 1
ATOM 657 O O . HIS A 1 85 ? -8.782 8.902 -1.693 1.00 94.62 85 HIS A O 1
ATOM 663 N N . SER A 1 86 ? -6.829 7.816 -1.876 1.00 96.62 86 SER A N 1
ATOM 664 C CA . SER A 1 86 ? -7.265 6.634 -1.148 1.00 96.62 86 SER A CA 1
ATOM 665 C C . SER A 1 86 ? -7.360 6.899 0.353 1.00 96.62 86 SER A C 1
ATOM 667 O O . SER A 1 86 ? -6.809 7.857 0.892 1.00 96.62 86 SER A O 1
ATOM 669 N N . THR A 1 87 ? -8.102 6.038 1.037 1.00 98.00 87 THR A N 1
ATOM 670 C CA . THR A 1 87 ? -8.187 6.013 2.500 1.00 98.00 87 THR A CA 1
ATOM 671 C C . THR A 1 87 ? -7.754 4.644 2.985 1.00 98.00 87 THR A C 1
ATOM 673 O O . THR A 1 87 ? -8.139 3.639 2.387 1.00 98.00 87 THR A O 1
ATOM 676 N N . ILE A 1 88 ? -6.982 4.599 4.071 1.00 98.62 88 ILE A N 1
ATOM 677 C CA . ILE A 1 88 ? -6.643 3.347 4.752 1.00 98.62 88 ILE A CA 1
ATOM 678 C C . ILE A 1 88 ? -7.427 3.277 6.063 1.00 98.62 88 ILE A C 1
ATOM 680 O O . ILE A 1 88 ? -7.407 4.215 6.856 1.00 98.62 88 ILE A O 1
ATOM 684 N N . ILE A 1 89 ? -8.093 2.154 6.308 1.00 98.62 89 ILE A N 1
ATOM 685 C CA . ILE A 1 89 ? -8.719 1.816 7.586 1.00 98.62 89 ILE A CA 1
ATOM 686 C C . ILE A 1 89 ? -7.899 0.714 8.250 1.00 98.62 89 ILE A C 1
ATOM 688 O O . ILE A 1 89 ? -7.579 -0.295 7.619 1.00 98.62 89 ILE A O 1
ATOM 692 N N . LYS A 1 90 ? -7.567 0.900 9.530 1.00 98.31 90 LYS A N 1
ATOM 693 C CA . LYS A 1 90 ? -7.061 -0.171 10.389 1.00 98.31 90 LYS A CA 1
ATOM 694 C C . LYS A 1 90 ? -8.241 -0.874 11.057 1.00 98.31 90 LYS A C 1
ATOM 696 O O . LYS A 1 90 ? -8.978 -0.259 11.828 1.00 98.31 90 LYS A O 1
ATOM 701 N N . ASN A 1 91 ? -8.390 -2.160 10.775 1.00 98.31 91 ASN A N 1
ATOM 702 C CA . ASN A 1 91 ? -9.488 -2.984 11.265 1.00 98.31 91 ASN A CA 1
ATOM 703 C C . ASN A 1 91 ? -9.253 -3.438 12.717 1.00 98.31 91 ASN A C 1
ATOM 705 O O . ASN A 1 91 ? -8.139 -3.369 13.248 1.00 98.31 91 ASN A O 1
ATOM 709 N N . THR A 1 92 ? -10.309 -3.924 13.371 1.00 97.50 92 THR A N 1
ATOM 710 C CA . THR A 1 92 ? -10.268 -4.393 14.770 1.00 97.50 92 THR A CA 1
ATOM 711 C C . THR A 1 92 ? -9.379 -5.623 14.962 1.00 97.50 92 THR A C 1
ATOM 713 O O . THR A 1 92 ? -8.772 -5.781 16.018 1.00 97.50 92 THR A O 1
ATOM 716 N N . ASP A 1 93 ? -9.229 -6.451 13.928 1.00 97.69 93 ASP A N 1
ATOM 717 C CA . ASP A 1 93 ? -8.326 -7.608 13.876 1.00 97.69 93 ASP A CA 1
ATOM 718 C C . ASP A 1 93 ? -6.868 -7.237 13.521 1.00 97.69 93 ASP A C 1
ATOM 720 O O . ASP A 1 93 ? -6.028 -8.106 13.291 1.00 97.69 93 ASP A O 1
ATOM 724 N N . SER A 1 94 ? -6.544 -5.939 13.497 1.00 96.69 94 SER A N 1
ATOM 725 C CA . SER A 1 94 ? -5.239 -5.380 13.115 1.00 96.69 94 SER A CA 1
ATOM 726 C C . SER A 1 94 ? -4.834 -5.570 11.649 1.00 96.69 94 SER A C 1
ATOM 728 O O . SER A 1 94 ? -3.680 -5.296 11.307 1.00 96.69 94 SER A O 1
ATOM 730 N N . THR A 1 95 ? -5.747 -5.997 10.776 1.00 98.50 95 THR A N 1
ATOM 731 C CA . THR A 1 95 ? -5.558 -5.913 9.321 1.00 98.50 95 THR A CA 1
ATOM 732 C C . THR A 1 95 ? -5.765 -4.481 8.823 1.00 98.50 95 THR A C 1
ATOM 734 O O . THR A 1 95 ? -6.209 -3.601 9.570 1.00 98.50 95 THR A O 1
ATOM 737 N N . TYR A 1 96 ? -5.429 -4.231 7.557 1.00 98.69 96 TYR A N 1
ATOM 738 C CA . TYR A 1 96 ? -5.652 -2.932 6.925 1.00 98.69 96 TYR A CA 1
ATOM 739 C C . TYR A 1 96 ? -6.465 -3.083 5.645 1.00 98.69 96 TYR A C 1
ATOM 741 O O . TYR A 1 96 ? -6.319 -4.059 4.904 1.00 98.69 96 TYR A O 1
ATOM 749 N N . THR A 1 97 ? -7.275 -2.073 5.356 1.00 98.69 97 THR A N 1
ATOM 750 C CA . THR A 1 97 ? -8.045 -1.968 4.119 1.00 98.69 97 THR A CA 1
ATOM 751 C C . THR A 1 97 ? -7.774 -0.615 3.485 1.00 98.69 97 THR A C 1
ATOM 753 O O . THR A 1 97 ? -8.044 0.410 4.103 1.00 98.69 97 THR A O 1
ATOM 756 N N . LEU A 1 98 ? -7.243 -0.607 2.264 1.00 98.50 98 LEU A N 1
ATOM 757 C CA . LEU A 1 98 ? -7.133 0.595 1.444 1.00 98.50 98 LEU A CA 1
ATOM 758 C C . LEU A 1 98 ? -8.289 0.629 0.451 1.00 98.50 98 LEU A C 1
ATOM 760 O O . LEU A 1 98 ? -8.478 -0.323 -0.304 1.00 98.50 98 LEU A O 1
ATOM 764 N N . THR A 1 99 ? -9.004 1.747 0.406 1.00 98.19 99 THR A N 1
ATOM 765 C CA . THR A 1 99 ? -10.024 2.022 -0.610 1.00 98.19 99 THR A CA 1
ATOM 766 C C . THR A 1 99 ? -9.518 3.131 -1.518 1.00 98.19 99 THR A C 1
ATOM 768 O O . THR A 1 99 ? -9.339 4.268 -1.076 1.00 98.19 99 THR A O 1
ATOM 771 N N . ALA A 1 100 ? -9.261 2.800 -2.781 1.00 95.62 100 ALA A N 1
ATOM 772 C CA . ALA A 1 100 ? -8.843 3.748 -3.802 1.00 95.62 100 ALA A CA 1
ATOM 773 C C . ALA A 1 100 ? -10.025 4.578 -4.324 1.00 95.62 100 ALA A C 1
ATOM 775 O O . ALA A 1 100 ? -11.189 4.190 -4.215 1.00 95.62 100 ALA A O 1
ATOM 776 N N . LYS A 1 101 ? -9.722 5.730 -4.935 1.00 93.88 101 LYS A N 1
ATOM 777 C CA . LYS A 1 101 ? -10.733 6.659 -5.476 1.00 93.88 101 LYS A CA 1
ATOM 778 C C . LYS A 1 101 ? -11.635 6.019 -6.539 1.00 93.88 101 LYS A C 1
ATOM 780 O O . LYS A 1 101 ? -12.781 6.423 -6.701 1.00 93.88 101 LYS A O 1
ATOM 785 N N . ASP A 1 102 ? -11.121 5.038 -7.273 1.00 92.81 102 ASP A N 1
ATOM 786 C CA . ASP A 1 102 ? -11.862 4.292 -8.290 1.00 92.81 102 ASP A CA 1
ATOM 787 C C . ASP A 1 102 ? -12.722 3.149 -7.713 1.00 92.81 102 ASP A C 1
ATOM 789 O O . ASP A 1 102 ? -13.363 2.422 -8.478 1.00 92.81 102 ASP A O 1
ATOM 793 N N . GLY A 1 103 ? -12.765 2.998 -6.388 1.00 94.31 103 GLY A N 1
ATOM 794 C CA . GLY A 1 103 ? -13.494 1.938 -5.699 1.00 94.31 103 GLY A CA 1
ATOM 795 C C . GLY A 1 103 ? -12.739 0.612 -5.612 1.00 94.31 103 GLY A C 1
ATOM 796 O O . GLY A 1 103 ? -13.307 -0.351 -5.102 1.00 94.31 103 GLY A O 1
ATOM 797 N N . THR A 1 104 ? -11.488 0.538 -6.078 1.00 95.00 104 THR A N 1
ATOM 798 C CA . THR A 1 104 ? -10.646 -0.645 -5.871 1.00 95.00 104 THR A CA 1
ATOM 799 C C . THR A 1 104 ? -10.281 -0.769 -4.395 1.00 95.00 104 THR A C 1
ATOM 801 O O . THR A 1 104 ? -9.824 0.190 -3.767 1.00 95.00 104 THR A O 1
ATOM 804 N N . VAL A 1 105 ? -10.470 -1.961 -3.842 1.00 97.31 105 VAL A N 1
ATOM 805 C CA . VAL A 1 105 ? -10.183 -2.291 -2.449 1.00 97.31 105 VAL A CA 1
ATOM 806 C C . VAL A 1 105 ? -8.969 -3.206 -2.387 1.00 97.31 105 VAL A C 1
ATOM 808 O O . VAL A 1 105 ? -8.925 -4.238 -3.052 1.00 97.31 105 VAL A O 1
ATOM 811 N N . TYR A 1 106 ? -8.003 -2.843 -1.552 1.00 98.00 106 TYR A N 1
ATOM 812 C CA . TYR A 1 106 ? -6.821 -3.643 -1.259 1.00 98.00 106 TYR A CA 1
ATOM 813 C C . TYR A 1 106 ? -6.879 -4.057 0.207 1.00 98.00 106 TYR A C 1
ATOM 815 O O . TYR A 1 106 ? -7.050 -3.209 1.089 1.00 98.00 106 TYR A O 1
ATOM 823 N N . THR A 1 107 ? -6.729 -5.347 0.483 1.00 98.44 107 THR A N 1
ATOM 824 C CA . THR A 1 107 ? -6.663 -5.859 1.856 1.00 98.44 107 THR A CA 1
ATOM 825 C C . THR A 1 107 ? -5.241 -6.259 2.197 1.00 98.44 107 THR A C 1
ATOM 827 O O . THR A 1 107 ? -4.537 -6.837 1.370 1.00 98.44 107 THR A O 1
ATOM 830 N N . PHE A 1 108 ? -4.829 -5.985 3.429 1.00 98.75 108 PHE A N 1
ATOM 831 C CA . PHE A 1 108 ? -3.494 -6.293 3.922 1.00 98.75 108 PHE A CA 1
ATOM 832 C C . PHE A 1 108 ? -3.582 -7.053 5.237 1.00 98.75 108 PHE A C 1
ATOM 834 O O . PHE A 1 108 ? -4.426 -6.759 6.082 1.00 98.75 108 PHE A O 1
ATOM 841 N N . ASN A 1 109 ? -2.668 -7.995 5.449 1.00 98.44 109 ASN A N 1
ATOM 842 C CA . ASN A 1 109 ? -2.563 -8.695 6.725 1.00 98.44 109 ASN A CA 1
ATOM 843 C C . ASN A 1 109 ? -1.987 -7.797 7.838 1.00 98.44 109 ASN A C 1
ATOM 845 O O . ASN A 1 109 ? -1.601 -6.648 7.619 1.00 98.44 109 ASN A O 1
ATOM 849 N N . THR A 1 110 ? -1.868 -8.352 9.044 1.00 98.12 110 THR A N 1
ATOM 850 C CA . THR A 1 110 ? -1.340 -7.650 10.229 1.00 98.12 110 THR A CA 1
ATOM 851 C C . THR A 1 110 ? 0.110 -7.173 10.088 1.00 98.12 110 THR A C 1
ATOM 853 O O . THR A 1 110 ? 0.536 -6.276 10.811 1.00 98.12 110 THR A O 1
ATOM 856 N N . LYS A 1 111 ? 0.870 -7.737 9.138 1.00 97.31 111 LYS A N 1
ATOM 857 C CA . LYS A 1 111 ? 2.238 -7.321 8.784 1.00 97.31 111 LYS A CA 1
ATOM 858 C C . LYS A 1 111 ? 2.267 -6.305 7.635 1.00 97.31 111 LYS A C 1
ATOM 860 O O . LYS A 1 111 ? 3.345 -6.015 7.125 1.00 97.31 111 LYS A O 1
ATOM 865 N N . GLY A 1 112 ? 1.106 -5.820 7.193 1.00 97.81 112 GLY A N 1
ATOM 866 C CA . GLY A 1 112 ? 0.976 -4.848 6.111 1.00 97.81 112 GLY A CA 1
ATOM 867 C C . GLY A 1 112 ? 1.246 -5.408 4.715 1.00 97.81 112 GLY A C 1
ATOM 868 O O . GLY A 1 112 ? 1.417 -4.632 3.780 1.00 97.81 112 GLY A O 1
ATOM 869 N N . LYS A 1 113 ? 1.288 -6.736 4.538 1.00 97.75 113 LYS A N 1
ATOM 870 C CA . LYS A 1 113 ? 1.439 -7.351 3.209 1.00 97.75 113 LYS A CA 1
ATOM 871 C C . LYS A 1 113 ? 0.079 -7.513 2.543 1.00 97.75 113 LYS A C 1
ATOM 873 O O . LYS A 1 113 ? -0.858 -7.952 3.211 1.00 97.75 113 LYS A O 1
ATOM 878 N N . LEU A 1 114 ? 0.001 -7.198 1.252 1.00 97.88 114 LEU A N 1
ATOM 879 C CA . LEU A 1 114 ? -1.196 -7.387 0.435 1.00 97.88 114 LEU A CA 1
ATOM 880 C C . LEU A 1 114 ? -1.675 -8.848 0.483 1.00 97.88 114 LEU A C 1
ATOM 882 O O . LEU A 1 114 ? -0.862 -9.770 0.424 1.00 97.88 114 LEU A O 1
ATOM 886 N N . THR A 1 115 ? -2.986 -9.041 0.607 1.00 97.56 115 THR A N 1
ATOM 887 C CA . THR A 1 115 ? -3.650 -10.356 0.606 1.00 97.56 115 THR A CA 1
ATOM 888 C C . THR A 1 115 ? -4.763 -10.474 -0.424 1.00 97.56 115 THR A C 1
ATOM 890 O O . THR A 1 115 ? -5.108 -11.586 -0.800 1.00 97.56 115 THR A O 1
ATOM 893 N N . SER A 1 116 ? -5.359 -9.361 -0.859 1.00 96.12 116 SER A N 1
ATOM 894 C CA . SER A 1 116 ? -6.293 -9.370 -1.982 1.00 96.12 116 SER A CA 1
ATOM 895 C C . SER A 1 116 ? -6.436 -7.990 -2.615 1.00 96.12 116 SER A C 1
ATOM 897 O O . SER A 1 116 ? -6.222 -6.966 -1.957 1.00 96.12 116 SER A O 1
ATOM 899 N N . ILE A 1 117 ? -6.821 -7.983 -3.890 1.00 95.06 117 ILE A N 1
ATOM 900 C CA . ILE A 1 117 ? -7.273 -6.804 -4.630 1.00 95.06 117 ILE A CA 1
ATOM 901 C C . ILE A 1 117 ? -8.663 -7.112 -5.169 1.00 95.06 117 ILE A C 1
ATOM 903 O O . IL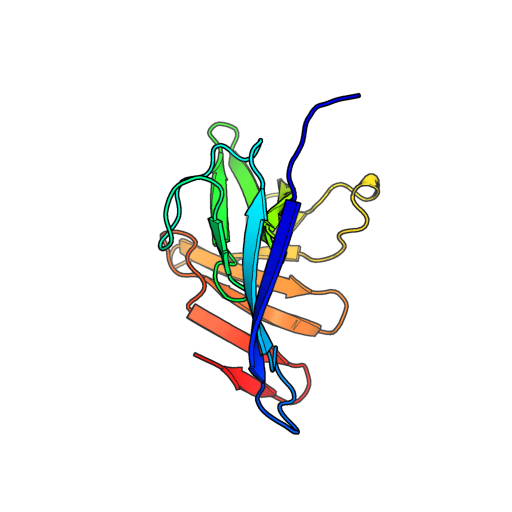E A 1 117 ? -8.864 -8.153 -5.796 1.00 95.06 117 ILE A O 1
ATOM 907 N N . LYS A 1 118 ? -9.606 -6.199 -4.953 1.00 94.38 118 LYS A N 1
ATOM 908 C CA . LYS A 1 118 ? -10.988 -6.323 -5.403 1.00 94.38 118 LYS A CA 1
ATOM 909 C C . LYS A 1 118 ? -11.431 -5.058 -6.131 1.00 94.38 118 LYS A C 1
ATOM 911 O O . LYS A 1 118 ? -11.338 -3.971 -5.569 1.00 94.38 118 LYS A O 1
ATOM 916 N N . ASP A 1 119 ? -11.926 -5.185 -7.360 1.00 91.50 119 ASP A N 1
ATOM 917 C CA . ASP A 1 119 ? -12.470 -4.043 -8.107 1.00 91.50 119 ASP A CA 1
ATOM 918 C C . ASP A 1 119 ? -13.928 -3.727 -7.713 1.00 91.50 119 ASP A C 1
ATOM 920 O O . ASP A 1 119 ? -14.593 -4.476 -6.989 1.00 91.50 119 ASP A O 1
ATOM 924 N N . ARG A 1 120 ? -14.465 -2.621 -8.245 1.00 89.94 120 ARG A N 1
ATOM 925 C CA . ARG A 1 120 ? -15.865 -2.205 -8.027 1.00 89.94 120 ARG A CA 1
ATOM 926 C C . ARG A 1 120 ? -16.918 -3.197 -8.546 1.00 89.94 120 ARG A C 1
ATOM 928 O O . ARG A 1 120 ? -18.084 -3.084 -8.183 1.00 89.94 120 ARG A O 1
ATOM 935 N N . ASN A 1 121 ? -16.524 -4.129 -9.414 1.00 88.50 121 ASN A N 1
ATOM 936 C CA . ASN A 1 121 ? -17.387 -5.151 -10.007 1.00 88.50 121 ASN A CA 1
ATOM 937 C C . ASN A 1 121 ? -17.254 -6.503 -9.281 1.00 88.50 121 ASN A C 1
ATOM 939 O O . ASN A 1 121 ? -17.749 -7.510 -9.781 1.00 88.50 121 ASN A O 1
ATOM 943 N N . ASN A 1 122 ? -16.591 -6.533 -8.120 1.00 86.00 122 ASN A N 1
ATOM 944 C CA . ASN A 1 122 ? -16.284 -7.722 -7.326 1.00 86.00 122 ASN A CA 1
ATOM 945 C C . ASN A 1 122 ? -15.326 -8.741 -7.976 1.00 86.00 122 ASN A C 1
ATOM 947 O O . ASN A 1 122 ? -15.179 -9.841 -7.436 1.00 86.00 122 ASN A O 1
ATOM 951 N N . ASN A 1 123 ? -14.619 -8.397 -9.058 1.00 85.88 123 ASN A N 1
ATOM 952 C CA . ASN A 1 123 ? -13.499 -9.226 -9.515 1.00 85.88 123 ASN A CA 1
ATOM 953 C C . ASN A 1 123 ? -12.412 -9.195 -8.437 1.00 85.88 123 ASN A C 1
ATOM 955 O O . ASN A 1 123 ? -12.127 -8.123 -7.902 1.00 85.88 123 ASN A O 1
ATOM 959 N N . THR A 1 124 ? -11.838 -10.353 -8.100 1.00 88.56 124 THR A N 1
ATOM 960 C CA . THR A 1 124 ? -10.904 -10.497 -6.972 1.00 88.56 124 THR A CA 1
ATOM 961 C C . THR A 1 124 ? -9.660 -11.295 -7.376 1.00 88.56 124 THR A C 1
ATOM 963 O O . THR A 1 124 ? -9.795 -12.358 -7.980 1.00 88.56 124 THR A O 1
ATOM 966 N N . THR A 1 125 ? -8.476 -10.805 -6.995 1.00 87.56 125 THR A N 1
ATOM 967 C CA . THR A 1 125 ? -7.180 -11.509 -7.073 1.00 87.56 125 THR A CA 1
ATOM 968 C C . THR A 1 125 ? -6.630 -11.691 -5.658 1.00 87.56 125 THR A C 1
ATOM 970 O O . THR A 1 125 ? -6.675 -10.742 -4.871 1.00 87.56 1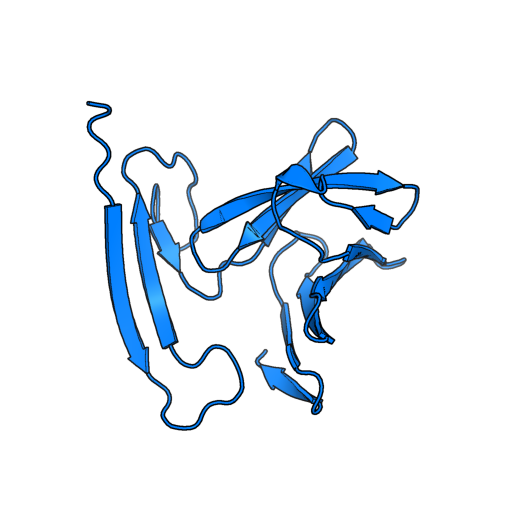25 THR A O 1
ATOM 973 N N . THR A 1 126 ? -6.111 -12.882 -5.344 1.00 86.69 126 THR A N 1
ATOM 974 C CA . THR A 1 126 ? -5.576 -13.279 -4.025 1.00 86.69 126 THR A CA 1
ATOM 975 C C . THR A 1 126 ? -4.212 -13.933 -4.146 1.00 86.69 126 THR A C 1
ATOM 977 O O . THR A 1 126 ? -4.082 -14.766 -5.071 1.00 86.69 126 THR A O 1
#

Secondary structure (DSSP, 8-state):
-----EEEEEEEE-TT-SS--EEEEEEETT---EETTEETEEETT--EEEE-TTS-EEEE-TTS-EEEEEEETTEEEE-GGGT---EEEE-TTS-EEEE-TTS-EEEE-TTSBEEEEE-TT--EE-

Radius of gyration: 15.07 Å; chains: 1; bounding box: 40×31×37 Å

Foldseek 3Di:
DPPKDKDKDWDDAQPPDPPPRTKMKIAIPPAQDQDPVGGRIDIQQQWFWDQDPQRWIWTQHRRRDIFIWDDDDQKTATDVVVVFGWIWGQDPQCKIWIQGPQRWIWTGDNNGHTDWIAGPVRDIDD